Protein AF-A0ABD6PVD0-F1 (afdb_monomer_lite)

Radius of gyration: 14.37 Å; chains: 1; bounding box: 40×31×36 Å

Secondary structure (DSSP, 8-state):
---HHHHHHHHHHHHHHHHHHHTTGGGS-GGGS-HHHHHHHHHHHHHHHHHHHHHHHH-HHHHHHH-BTTB-HHHHHHHHHHHHHHHHHSGGG--HHHHHHIIIIIHHHHHHHHHHHHHHHT--

Sequence (124 aa):
MRAGVELCHDILFSVECIAQHLGTLVIRGFACLRQKEQDAACYRLLIIGEAAKRLISRHPEGIEHVSTGEYDLLANLTGAARMRDRMIHRFWDTDHDKVLVTIRDDLPKLKDFIRRLGATLARP

pLDDT: mean 87.04, std 9.99, range [58.12, 97.81]

Foldseek 3Di:
DDALLVLLVLLLVLLVQLCVLCPVVLVPAQVPHDPVSNVSNLVSLLSLLVSLVVCCVPPVVLQVVLCDDPDRLNVLSVVSVVLNVCCVVPVVPDDRRVSSCCSPPPSVVNNVSSVVSSVSSPDD

Structure (mmCIF, N/CA/C/O backbone):
data_AF-A0ABD6PVD0-F1
#
_entry.id   AF-A0ABD6PVD0-F1
#
loop_
_atom_site.group_PDB
_atom_site.id
_atom_site.type_symbol
_atom_site.label_atom_id
_atom_site.label_alt_id
_atom_site.label_comp_id
_atom_site.label_asym_id
_atom_site.label_entity_id
_atom_site.label_seq_id
_atom_site.pdbx_PDB_ins_code
_atom_site.Cartn_x
_atom_site.Cartn_y
_atom_site.Cartn_z
_atom_site.occupancy
_atom_site.B_iso_or_equiv
_atom_site.auth_seq_id
_atom_site.auth_comp_id
_atom_site.auth_asym_id
_atom_site.auth_atom_id
_atom_site.pdbx_PDB_model_num
ATOM 1 N N . MET A 1 1 ? -1.432 16.205 12.557 1.00 61.44 1 MET A N 1
ATOM 2 C CA . MET A 1 1 ? -1.152 14.749 12.583 1.00 61.44 1 MET A CA 1
ATOM 3 C C . MET A 1 1 ? -2.191 14.085 11.689 1.00 61.44 1 MET A C 1
ATOM 5 O O . MET A 1 1 ? -3.340 14.471 11.826 1.00 61.44 1 MET A O 1
ATOM 9 N N . ARG A 1 2 ? -1.820 13.194 10.751 1.00 74.31 2 ARG A N 1
ATOM 10 C CA . ARG A 1 2 ? -2.801 12.599 9.817 1.00 74.31 2 ARG A CA 1
ATOM 11 C C . ARG A 1 2 ? -3.732 11.595 10.501 1.00 74.31 2 ARG A C 1
ATOM 13 O O . ARG A 1 2 ? -3.238 10.787 11.294 1.00 74.31 2 ARG A O 1
ATOM 20 N N . ALA A 1 3 ? -5.018 11.646 10.165 1.00 88.81 3 ALA A N 1
ATOM 21 C CA . ALA A 1 3 ? -6.051 10.727 10.645 1.00 88.81 3 ALA A CA 1
ATOM 22 C C . ALA A 1 3 ? -6.004 9.373 9.908 1.00 88.81 3 ALA A C 1
ATOM 24 O O . ALA A 1 3 ? -5.485 9.279 8.796 1.00 88.81 3 ALA A O 1
ATOM 25 N N . GLY A 1 4 ? -6.574 8.318 10.498 1.00 91.31 4 GLY A N 1
ATOM 26 C CA . GLY A 1 4 ? -6.576 6.969 9.911 1.00 91.31 4 GLY A CA 1
ATOM 27 C C . GLY A 1 4 ? -7.228 6.890 8.526 1.00 91.31 4 GLY A C 1
ATOM 28 O O . GLY A 1 4 ? -6.713 6.213 7.636 1.00 91.31 4 GLY A O 1
ATOM 29 N N . VAL A 1 5 ? -8.303 7.652 8.303 1.00 94.31 5 VAL A N 1
ATOM 30 C CA . VAL A 1 5 ? -8.966 7.764 6.991 1.00 94.31 5 VAL A CA 1
ATOM 31 C C . VAL A 1 5 ? -8.038 8.390 5.944 1.00 94.31 5 VAL A C 1
ATOM 33 O O . VAL A 1 5 ? -7.965 7.902 4.818 1.00 94.31 5 VAL A O 1
ATOM 36 N N . GLU A 1 6 ? -7.268 9.418 6.313 1.00 96.06 6 GLU A N 1
ATOM 37 C CA . GLU A 1 6 ? -6.298 10.054 5.411 1.00 96.06 6 GLU A CA 1
ATOM 38 C C . GLU A 1 6 ? -5.168 9.087 5.036 1.00 96.06 6 GLU A C 1
ATOM 40 O O . GLU A 1 6 ? -4.773 9.026 3.876 1.00 96.06 6 GLU A O 1
ATOM 45 N N . LEU A 1 7 ? -4.697 8.274 5.988 1.00 96.69 7 LEU A N 1
ATOM 46 C CA . LEU A 1 7 ? -3.694 7.237 5.722 1.00 96.69 7 LEU A CA 1
ATOM 47 C C . LEU A 1 7 ? -4.231 6.150 4.778 1.00 96.69 7 LEU A C 1
ATOM 49 O O . LEU A 1 7 ? -3.509 5.691 3.893 1.00 96.69 7 LEU A O 1
ATOM 53 N N . CYS A 1 8 ? -5.500 5.757 4.924 1.00 96.75 8 CYS A N 1
ATOM 54 C CA . CYS A 1 8 ? -6.150 4.847 3.977 1.00 96.75 8 CYS A CA 1
ATOM 55 C C . CYS A 1 8 ? -6.224 5.472 2.577 1.00 96.75 8 CYS A C 1
ATOM 57 O O . CYS A 1 8 ? -5.912 4.810 1.588 1.00 96.75 8 CYS A O 1
ATOM 59 N N . HIS A 1 9 ? -6.579 6.756 2.489 1.00 97.31 9 HIS A N 1
ATOM 60 C CA . HIS A 1 9 ? -6.594 7.492 1.227 1.00 97.31 9 HIS A CA 1
ATOM 61 C C . HIS A 1 9 ? -5.201 7.558 0.580 1.00 97.31 9 HIS A C 1
ATOM 63 O O . HIS A 1 9 ? -5.083 7.316 -0.619 1.00 97.31 9 HIS A O 1
ATOM 69 N N . ASP A 1 10 ? -4.140 7.801 1.355 1.00 97.56 10 ASP A N 1
ATOM 70 C CA . ASP A 1 10 ? -2.760 7.820 0.852 1.00 97.56 10 ASP A CA 1
ATOM 71 C C . ASP A 1 10 ? -2.351 6.488 0.212 1.00 97.56 10 ASP A C 1
ATOM 73 O O . ASP A 1 10 ? -1.707 6.473 -0.844 1.00 97.56 10 ASP A O 1
ATOM 77 N N . ILE A 1 11 ? -2.735 5.368 0.837 1.00 97.25 11 ILE A N 1
ATOM 78 C CA . ILE A 1 11 ? -2.470 4.031 0.299 1.00 97.25 11 ILE A CA 1
ATOM 79 C C . ILE A 1 11 ? -3.247 3.832 -1.002 1.00 97.25 11 ILE A C 1
ATOM 81 O O . ILE A 1 11 ? -2.648 3.473 -2.014 1.00 97.25 11 ILE A O 1
ATOM 85 N N . LEU A 1 12 ? -4.556 4.101 -1.005 1.00 97.19 12 LEU A N 1
ATOM 86 C CA . LEU A 1 12 ? -5.401 3.917 -2.189 1.00 97.19 12 LEU A CA 1
ATOM 87 C C . LEU A 1 12 ? -4.927 4.769 -3.364 1.00 97.19 12 LEU A C 1
ATOM 89 O O . LEU A 1 12 ? -4.749 4.248 -4.462 1.00 97.19 12 LEU A O 1
ATOM 93 N N . PHE A 1 13 ? -4.659 6.051 -3.124 1.00 96.88 13 PHE A N 1
ATOM 94 C CA . PHE A 1 13 ? -4.137 6.960 -4.137 1.00 96.88 13 PHE A CA 1
ATOM 95 C C . PHE A 1 13 ? -2.806 6.459 -4.706 1.00 96.88 13 PHE A C 1
ATOM 97 O O . PHE A 1 13 ? -2.605 6.456 -5.919 1.00 96.88 13 PHE A O 1
ATOM 104 N N . SER A 1 14 ? -1.910 5.972 -3.846 1.00 97.06 14 SER A N 1
ATOM 105 C CA . SER A 1 14 ? -0.620 5.440 -4.282 1.00 97.06 14 SER A CA 1
ATOM 106 C C . SER A 1 14 ? -0.759 4.173 -5.127 1.00 97.06 14 SER A C 1
ATOM 108 O O . SER A 1 14 ? -0.054 4.050 -6.128 1.00 97.06 14 SER A O 1
ATOM 110 N N . VAL A 1 15 ? -1.688 3.273 -4.785 1.00 94.94 15 VAL A N 1
ATOM 111 C CA . VAL A 1 15 ? -1.990 2.087 -5.602 1.00 94.94 15 VAL A CA 1
ATOM 112 C C . VAL A 1 15 ? -2.507 2.491 -6.986 1.00 94.94 15 VAL A C 1
ATOM 114 O O . VAL A 1 15 ? -2.041 1.947 -7.986 1.00 94.94 15 VAL A O 1
ATOM 117 N N . GLU A 1 16 ? -3.415 3.469 -7.072 1.00 93.38 16 GLU A N 1
ATOM 118 C CA . GLU A 1 16 ? -3.923 3.946 -8.369 1.00 93.38 16 GLU A CA 1
ATOM 119 C C . GLU A 1 16 ? -2.824 4.611 -9.206 1.00 93.38 16 GLU A C 1
ATOM 121 O O . GLU A 1 16 ? -2.721 4.345 -10.402 1.00 93.38 16 GLU A O 1
ATOM 126 N N . CYS A 1 17 ? -1.953 5.424 -8.597 1.00 93.12 17 CYS A N 1
ATOM 127 C CA . CYS A 1 17 ? -0.814 6.005 -9.309 1.00 93.12 17 CYS A CA 1
ATOM 128 C C . CYS A 1 17 ? 0.119 4.924 -9.868 1.00 93.12 17 CYS A C 1
ATOM 130 O O . CYS A 1 17 ? 0.554 5.034 -11.011 1.00 93.12 17 CYS A O 1
ATOM 132 N N . ILE A 1 18 ? 0.419 3.874 -9.094 1.00 91.75 18 ILE A N 1
ATOM 133 C CA . ILE A 1 18 ? 1.231 2.746 -9.575 1.00 91.75 18 ILE A CA 1
ATOM 134 C C . ILE A 1 18 ? 0.551 2.088 -10.779 1.00 91.75 18 ILE A C 1
ATOM 136 O O . ILE A 1 18 ? 1.190 1.904 -11.812 1.00 91.75 18 ILE A O 1
ATOM 140 N N . ALA A 1 19 ? -0.748 1.792 -10.684 1.00 87.69 19 ALA A N 1
ATOM 141 C CA . ALA A 1 19 ? -1.499 1.188 -11.781 1.00 87.69 19 ALA A CA 1
ATOM 142 C C . ALA A 1 19 ? -1.490 2.066 -13.049 1.00 87.69 19 ALA A C 1
ATOM 144 O O . ALA A 1 19 ? -1.284 1.559 -14.150 1.00 87.69 19 ALA A O 1
ATOM 145 N N . GLN A 1 20 ? -1.637 3.386 -12.904 1.00 85.06 20 GLN A N 1
ATOM 146 C CA . GLN A 1 20 ? -1.577 4.338 -14.019 1.00 85.06 20 GLN A CA 1
ATOM 147 C C . GLN A 1 20 ? -0.183 4.431 -14.650 1.00 85.06 20 GLN A C 1
ATOM 149 O O . GLN A 1 20 ? -0.070 4.497 -15.873 1.00 85.06 20 GLN A O 1
ATOM 154 N N . HIS A 1 21 ? 0.878 4.436 -13.839 1.00 79.75 21 HIS A N 1
ATOM 155 C CA . HIS A 1 21 ? 2.255 4.516 -14.335 1.00 79.75 21 HIS A CA 1
ATOM 156 C C . HIS A 1 21 ? 2.705 3.234 -15.030 1.00 79.75 21 HIS A C 1
ATOM 158 O O . HIS A 1 21 ? 3.497 3.295 -15.969 1.00 79.75 21 HIS A O 1
AT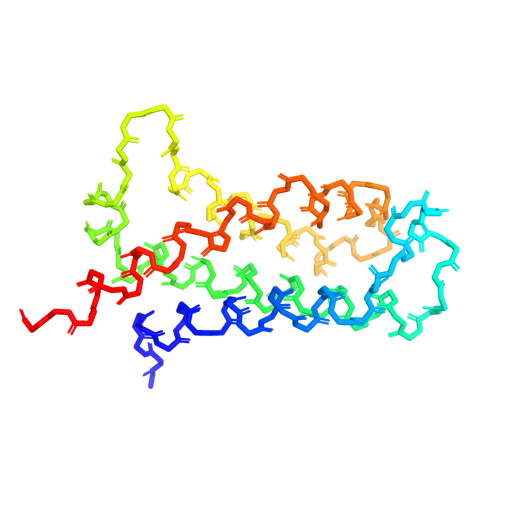OM 164 N N . LEU A 1 22 ? 2.200 2.087 -14.583 1.00 77.88 22 LEU A N 1
ATOM 165 C CA . LEU A 1 22 ? 2.571 0.795 -15.140 1.00 77.88 22 LEU A CA 1
ATOM 166 C C . LEU A 1 22 ? 1.663 0.360 -16.289 1.00 77.88 22 LEU A C 1
ATOM 168 O O . LEU A 1 22 ? 2.102 -0.437 -17.110 1.00 77.88 22 LEU A O 1
ATOM 172 N N . GLY A 1 23 ? 0.441 0.887 -16.412 1.00 69.25 23 GLY A N 1
ATOM 173 C CA . GLY A 1 23 ? -0.462 0.582 -17.526 1.00 69.25 23 GLY A CA 1
ATOM 174 C C . GLY A 1 23 ? -0.558 -0.926 -17.806 1.00 69.25 23 GLY A C 1
ATOM 175 O O . GLY A 1 23 ? -0.749 -1.730 -16.897 1.00 69.25 23 GLY A O 1
ATOM 176 N N . THR A 1 24 ? -0.364 -1.336 -19.064 1.00 60.47 24 THR A N 1
ATOM 177 C CA . THR A 1 24 ? -0.279 -2.754 -19.475 1.00 60.47 24 THR A CA 1
ATOM 178 C C . THR A 1 24 ? 1.137 -3.349 -19.371 1.00 60.47 24 THR A C 1
ATOM 180 O O . THR A 1 24 ? 1.355 -4.501 -19.748 1.00 60.47 24 THR A O 1
ATOM 183 N N . LEU A 1 25 ? 2.126 -2.585 -18.893 1.00 59.97 25 LEU A N 1
ATOM 184 C CA . LEU A 1 25 ? 3.549 -2.961 -18.875 1.00 59.97 25 LEU A CA 1
ATOM 185 C C . LEU A 1 25 ? 3.904 -3.969 -17.777 1.00 59.97 25 LEU A C 1
ATOM 187 O O . LEU A 1 25 ? 4.996 -4.532 -17.816 1.00 59.97 25 LEU A O 1
ATOM 191 N N . VAL A 1 26 ? 2.978 -4.276 -16.862 1.00 60.09 26 VAL A N 1
ATOM 192 C CA . VAL A 1 26 ? 3.150 -5.299 -15.809 1.00 60.09 26 VAL A CA 1
ATOM 193 C C . VAL A 1 26 ? 3.533 -6.674 -16.389 1.00 60.09 26 VAL A C 1
ATOM 195 O O . VAL A 1 26 ? 4.163 -7.481 -15.713 1.00 60.09 26 VAL A O 1
ATOM 198 N N . ILE A 1 27 ? 3.230 -6.923 -17.667 1.00 58.12 27 ILE A N 1
ATOM 199 C CA . ILE A 1 27 ? 3.517 -8.186 -18.359 1.00 58.12 27 ILE A CA 1
ATOM 200 C C . ILE A 1 27 ? 4.997 -8.310 -18.776 1.00 58.12 27 ILE A C 1
ATOM 202 O O . ILE A 1 27 ? 5.489 -9.422 -18.943 1.00 58.12 27 ILE A O 1
ATOM 206 N N . ARG A 1 28 ? 5.730 -7.199 -18.950 1.00 63.66 28 ARG A N 1
ATOM 207 C CA . ARG A 1 28 ? 7.081 -7.213 -19.552 1.00 63.66 28 ARG A CA 1
ATOM 208 C C . ARG A 1 28 ? 8.242 -7.272 -18.554 1.00 63.66 28 ARG A C 1
ATOM 210 O O . ARG A 1 28 ? 9.376 -7.408 -18.992 1.00 63.66 28 ARG A O 1
ATOM 217 N N . GLY A 1 29 ? 7.980 -7.215 -17.249 1.00 66.56 29 GLY A N 1
ATOM 218 C CA . GLY A 1 29 ? 9.033 -7.188 -16.226 1.00 66.56 29 GLY A CA 1
ATOM 219 C C . GLY A 1 29 ? 9.454 -5.766 -15.832 1.00 66.56 29 GLY A C 1
ATOM 220 O O . GLY A 1 29 ? 9.378 -4.835 -16.634 1.00 66.56 29 GLY A O 1
ATOM 221 N N . PHE A 1 30 ? 9.901 -5.585 -14.584 1.00 70.88 30 PHE A N 1
ATOM 222 C CA . PHE A 1 30 ? 10.178 -4.260 -14.005 1.00 70.88 30 PHE A CA 1
ATOM 223 C C . PHE A 1 30 ? 11.365 -3.579 -14.687 1.00 70.88 30 PHE A C 1
ATOM 225 O O . PHE A 1 30 ? 11.335 -2.380 -14.946 1.00 70.88 30 PHE A O 1
ATOM 232 N N . ALA A 1 31 ? 12.383 -4.365 -15.049 1.00 69.31 31 ALA A N 1
ATOM 233 C CA . ALA A 1 31 ? 13.583 -3.893 -15.736 1.00 69.31 31 ALA A CA 1
ATOM 234 C C . ALA A 1 31 ? 13.306 -3.331 -17.143 1.00 69.31 31 ALA A C 1
ATOM 236 O O . ALA A 1 31 ? 14.119 -2.582 -17.676 1.00 69.31 31 ALA A O 1
ATOM 237 N N . CYS A 1 32 ? 12.159 -3.662 -17.746 1.00 72.56 32 CYS A N 1
ATOM 238 C CA . CYS A 1 32 ? 11.752 -3.122 -19.043 1.00 72.56 32 CYS A CA 1
ATOM 239 C C . CYS A 1 32 ? 11.071 -1.748 -18.942 1.00 72.56 32 CYS A C 1
ATOM 241 O O . CYS A 1 32 ? 10.801 -1.128 -19.973 1.00 72.56 32 CYS A O 1
ATOM 243 N N . LEU A 1 33 ? 10.782 -1.274 -17.727 1.00 75.44 33 LEU A N 1
ATOM 244 C CA . LEU A 1 33 ? 10.257 0.065 -17.485 1.00 75.44 33 LEU A CA 1
ATOM 245 C C . LEU A 1 33 ? 11.372 1.103 -17.602 1.00 75.44 33 LEU A C 1
ATOM 247 O O . LEU A 1 33 ? 12.522 0.847 -17.241 1.00 75.44 33 LEU A O 1
ATOM 251 N N . ARG A 1 34 ? 11.026 2.314 -18.038 1.00 84.44 34 ARG A N 1
ATOM 252 C CA . ARG A 1 34 ? 11.947 3.456 -18.007 1.00 84.44 34 ARG A CA 1
ATOM 253 C C . ARG A 1 34 ? 12.275 3.789 -16.552 1.00 84.44 34 ARG A C 1
ATOM 255 O O . ARG A 1 34 ? 11.392 3.715 -15.703 1.00 84.44 34 ARG A O 1
ATOM 262 N N . GLN A 1 35 ? 13.493 4.263 -16.276 1.00 85.94 35 GLN A N 1
ATOM 263 C CA . GLN A 1 35 ? 13.932 4.611 -14.912 1.00 85.94 35 GLN A CA 1
ATOM 264 C C . GLN A 1 35 ? 12.901 5.465 -14.153 1.00 85.94 35 GLN A C 1
ATOM 266 O O . GLN A 1 35 ? 12.522 5.137 -13.038 1.00 85.94 35 GLN A O 1
ATOM 271 N N . LYS A 1 36 ? 12.339 6.491 -14.803 1.00 87.50 36 LYS A N 1
ATOM 272 C CA . LYS A 1 36 ? 11.310 7.357 -14.204 1.00 87.50 36 LYS A CA 1
ATOM 273 C C . LYS A 1 36 ? 10.038 6.622 -13.749 1.00 87.50 36 LYS A C 1
ATOM 275 O O . LYS A 1 36 ? 9.381 7.067 -12.817 1.00 87.50 36 LYS A O 1
ATOM 280 N N . GLU A 1 37 ? 9.654 5.542 -14.429 1.00 86.19 37 GLU A N 1
ATOM 281 C CA . GLU A 1 37 ? 8.480 4.729 -14.077 1.00 86.19 37 GLU A CA 1
ATOM 282 C C . GLU A 1 37 ? 8.800 3.832 -12.883 1.00 86.19 37 GLU A C 1
ATOM 284 O O . GLU A 1 37 ? 7.975 3.712 -11.978 1.00 86.19 37 GLU A O 1
ATOM 289 N N . GLN A 1 38 ? 10.015 3.275 -12.849 1.00 85.69 38 GLN A N 1
ATOM 290 C CA . GLN A 1 38 ? 10.524 2.527 -11.700 1.00 85.69 38 GLN A CA 1
ATOM 291 C C . GLN A 1 38 ? 10.584 3.426 -10.461 1.00 85.69 38 GLN A C 1
ATOM 293 O O . GLN A 1 38 ? 10.008 3.083 -9.433 1.00 85.69 38 GLN A O 1
ATOM 298 N N . ASP A 1 39 ? 11.180 4.614 -10.578 1.00 88.75 39 ASP A N 1
ATOM 299 C CA . ASP A 1 39 ? 11.294 5.581 -9.482 1.00 88.75 39 ASP A CA 1
ATOM 300 C C . ASP A 1 39 ? 9.917 6.018 -8.969 1.00 88.75 39 ASP A C 1
ATOM 302 O O . ASP A 1 39 ? 9.682 6.056 -7.759 1.00 88.75 39 ASP A O 1
ATOM 306 N N . ALA A 1 40 ? 8.977 6.299 -9.879 1.00 90.88 40 ALA A N 1
ATOM 307 C CA . ALA A 1 40 ? 7.611 6.659 -9.515 1.00 90.88 40 ALA A CA 1
ATOM 308 C C . ALA A 1 40 ? 6.906 5.517 -8.766 1.00 90.88 40 ALA A C 1
ATOM 310 O O . ALA A 1 40 ? 6.301 5.757 -7.719 1.00 90.88 40 ALA A O 1
ATOM 311 N N . ALA A 1 41 ? 7.004 4.278 -9.258 1.00 89.94 41 ALA A N 1
ATOM 312 C CA . ALA A 1 41 ? 6.414 3.116 -8.598 1.00 89.94 41 ALA A CA 1
ATOM 313 C C . ALA A 1 41 ? 7.045 2.865 -7.220 1.00 89.94 41 ALA A C 1
ATOM 315 O O . ALA A 1 41 ? 6.330 2.698 -6.230 1.00 89.94 41 ALA A O 1
ATOM 316 N N . CYS A 1 42 ? 8.375 2.926 -7.133 1.00 91.00 42 CYS A N 1
ATOM 317 C CA . CYS A 1 42 ? 9.115 2.771 -5.889 1.00 91.00 42 CYS A CA 1
ATOM 318 C C . CYS A 1 42 ? 8.718 3.837 -4.864 1.00 91.00 42 CYS A C 1
ATOM 320 O O . CYS A 1 42 ? 8.404 3.502 -3.725 1.00 91.00 42 CYS A O 1
ATOM 322 N N . TYR A 1 43 ? 8.640 5.107 -5.263 1.00 94.25 43 TYR A N 1
ATOM 323 C CA . TYR A 1 43 ? 8.205 6.185 -4.376 1.00 94.25 43 TYR A CA 1
ATOM 324 C C . TYR A 1 43 ? 6.787 5.957 -3.830 1.00 94.25 43 TYR A C 1
ATOM 326 O O . TYR A 1 43 ? 6.536 6.140 -2.637 1.00 94.25 43 TYR A O 1
ATOM 334 N N . ARG A 1 44 ? 5.854 5.498 -4.673 1.00 96.06 44 ARG A N 1
ATOM 335 C CA . ARG A 1 44 ? 4.493 5.162 -4.229 1.00 96.06 44 ARG A CA 1
ATOM 336 C C . ARG A 1 44 ? 4.469 3.983 -3.258 1.00 96.06 44 ARG A C 1
ATOM 338 O O . ARG A 1 44 ? 3.725 4.039 -2.283 1.00 96.06 44 ARG A O 1
ATOM 345 N N . LEU A 1 45 ? 5.315 2.972 -3.446 1.00 95.12 45 LEU A N 1
ATOM 346 C CA . LEU A 1 45 ? 5.472 1.880 -2.478 1.00 95.12 45 LEU A CA 1
ATOM 347 C C . LEU A 1 45 ? 6.017 2.366 -1.128 1.00 95.12 45 LEU A C 1
ATOM 349 O O . LEU A 1 45 ? 5.547 1.911 -0.084 1.00 95.12 45 LEU A O 1
ATOM 353 N N . LEU A 1 46 ? 6.940 3.335 -1.124 1.00 96.44 46 LEU A N 1
ATOM 354 C CA . LEU A 1 46 ? 7.420 3.953 0.117 1.00 96.44 46 LEU A CA 1
ATOM 355 C C . LEU A 1 46 ? 6.290 4.667 0.870 1.00 96.44 46 LEU A C 1
ATOM 357 O O . LEU A 1 46 ? 6.187 4.519 2.089 1.00 96.44 46 LEU A O 1
ATOM 361 N N . ILE A 1 47 ? 5.419 5.396 0.159 1.00 97.62 47 ILE A N 1
ATOM 362 C CA . ILE A 1 47 ? 4.231 6.027 0.759 1.00 97.62 47 ILE A CA 1
ATOM 363 C C . ILE A 1 47 ? 3.305 4.964 1.356 1.00 97.62 47 ILE A C 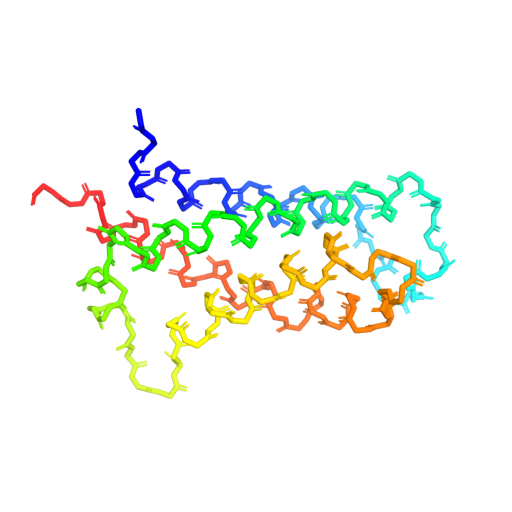1
ATOM 365 O O . ILE A 1 47 ? 2.883 5.109 2.503 1.00 97.62 47 ILE A O 1
ATOM 369 N N . ILE A 1 48 ? 3.020 3.891 0.610 1.00 97.75 48 ILE A N 1
ATOM 370 C CA . ILE A 1 48 ? 2.155 2.797 1.071 1.00 97.75 48 ILE A CA 1
ATOM 371 C C . ILE A 1 48 ? 2.703 2.191 2.365 1.00 97.75 48 ILE A C 1
ATOM 373 O O . ILE A 1 48 ? 1.966 2.070 3.342 1.00 97.75 48 ILE A O 1
ATOM 377 N N . GLY A 1 49 ? 3.994 1.854 2.410 1.00 97.25 49 GLY A N 1
ATOM 378 C CA . GLY A 1 49 ? 4.593 1.248 3.598 1.00 97.25 49 GLY A CA 1
ATOM 379 C C . GLY A 1 49 ? 4.678 2.197 4.798 1.00 97.25 49 GLY A C 1
ATOM 380 O O . GLY A 1 49 ? 4.451 1.772 5.931 1.00 97.25 49 GLY A O 1
ATOM 381 N N . GLU A 1 50 ? 4.935 3.489 4.580 1.00 97.81 50 GLU A N 1
ATOM 382 C CA . GLU A 1 50 ? 4.910 4.496 5.650 1.00 97.81 50 GLU A CA 1
ATOM 383 C C . GLU A 1 50 ? 3.495 4.675 6.223 1.00 97.81 50 GLU A C 1
ATOM 385 O O . GLU A 1 50 ? 3.312 4.693 7.443 1.00 97.81 50 GLU A O 1
ATOM 390 N N . ALA A 1 51 ? 2.481 4.767 5.360 1.00 97.69 51 ALA A N 1
ATOM 391 C CA . ALA A 1 51 ? 1.089 4.860 5.781 1.00 97.69 51 ALA A CA 1
ATOM 392 C C . ALA A 1 51 ? 0.636 3.588 6.514 1.00 97.69 51 ALA A C 1
ATOM 394 O O . ALA A 1 51 ? 0.002 3.688 7.565 1.00 97.69 51 ALA A O 1
ATOM 395 N N . ALA A 1 52 ? 1.037 2.407 6.035 1.00 96.81 52 ALA A N 1
ATOM 396 C CA . ALA A 1 52 ? 0.753 1.131 6.686 1.00 96.81 52 ALA A CA 1
ATOM 397 C C . ALA A 1 52 ? 1.344 1.060 8.104 1.00 96.81 52 ALA A C 1
ATOM 399 O O . ALA A 1 52 ? 0.636 0.739 9.059 1.00 96.81 52 ALA A O 1
ATOM 400 N N . LYS A 1 53 ? 2.612 1.452 8.274 1.00 96.38 53 LYS A N 1
ATOM 401 C CA . LYS A 1 53 ? 3.286 1.517 9.584 1.00 96.38 53 LYS A CA 1
ATOM 402 C C . LYS A 1 53 ? 2.561 2.451 10.562 1.00 96.38 53 LYS A C 1
ATOM 404 O O . LYS A 1 53 ? 2.423 2.149 11.751 1.00 96.38 53 LYS A O 1
ATOM 409 N N . ARG A 1 54 ? 2.056 3.583 10.064 1.00 96.56 54 ARG A N 1
ATOM 410 C CA . ARG A 1 54 ? 1.253 4.529 10.855 1.00 96.56 54 ARG A CA 1
ATOM 411 C C . ARG A 1 54 ? -0.141 3.999 11.187 1.00 96.56 54 ARG A C 1
ATOM 413 O O . ARG A 1 54 ? -0.605 4.254 12.290 1.00 96.56 54 ARG A O 1
ATOM 420 N N . LEU A 1 55 ? -0.790 3.262 10.284 1.00 95.50 55 LEU A N 1
ATOM 421 C CA . LEU A 1 55 ? -2.081 2.621 10.560 1.00 95.50 55 LEU A CA 1
ATOM 422 C C . LEU A 1 55 ? -1.949 1.578 11.669 1.00 95.50 55 LEU A C 1
ATOM 424 O O . LEU A 1 55 ? -2.692 1.652 12.640 1.00 95.50 55 LEU A O 1
ATOM 428 N N . ILE A 1 56 ? -0.960 0.683 11.572 1.00 94.81 56 ILE A N 1
ATOM 429 C CA . ILE A 1 56 ? -0.697 -0.344 12.594 1.00 94.81 56 ILE A CA 1
ATOM 430 C C . ILE A 1 56 ? -0.487 0.297 13.967 1.00 94.81 56 ILE A C 1
ATOM 432 O O . ILE A 1 56 ? -1.088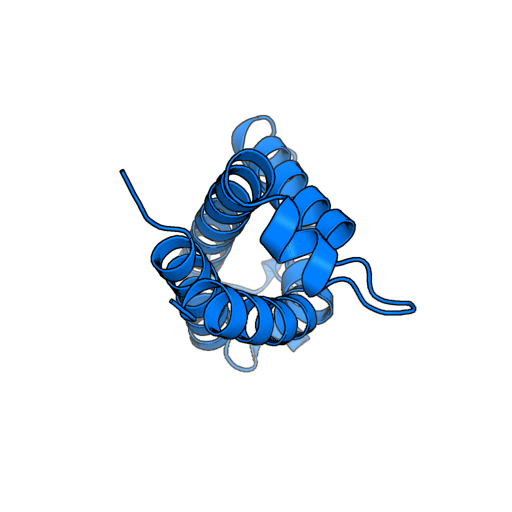 -0.122 14.948 1.00 94.81 56 ILE A O 1
ATOM 436 N N . SER A 1 57 ? 0.352 1.332 14.040 1.00 94.88 57 SER A N 1
ATOM 437 C CA . SER A 1 57 ? 0.695 1.955 15.325 1.00 94.88 57 SER A CA 1
ATOM 438 C C . SER A 1 57 ? -0.433 2.775 15.955 1.00 94.88 57 SER A C 1
ATOM 440 O O . SER A 1 57 ? -0.397 3.000 17.160 1.00 94.88 57 SER A O 1
ATOM 442 N N . ARG A 1 58 ? -1.403 3.261 15.171 1.00 93.56 58 ARG A N 1
ATOM 443 C CA . ARG A 1 58 ? -2.405 4.237 15.645 1.00 93.56 58 ARG A CA 1
ATOM 444 C C . ARG A 1 58 ? -3.834 3.722 15.653 1.00 93.56 58 ARG A C 1
ATOM 446 O O . ARG A 1 58 ? -4.660 4.274 16.367 1.00 93.56 58 ARG A O 1
ATOM 453 N N . HIS A 1 59 ? -4.129 2.714 14.842 1.00 91.94 59 HIS A N 1
ATOM 454 C CA . HIS A 1 59 ? -5.476 2.188 14.650 1.00 91.94 59 HIS A CA 1
ATOM 455 C C . HIS A 1 59 ? -5.513 0.648 14.713 1.00 91.94 59 HIS A C 1
ATOM 457 O O . HIS A 1 59 ? -6.119 0.035 13.830 1.00 91.94 59 HIS A O 1
ATOM 463 N N . PRO A 1 60 ? -4.882 0.002 15.718 1.00 90.50 60 PRO A N 1
ATOM 464 C CA . PRO A 1 60 ? -4.854 -1.459 15.813 1.00 90.50 60 PRO A CA 1
ATOM 465 C C . PRO A 1 60 ? -6.264 -2.058 15.911 1.00 90.50 60 PRO A C 1
ATOM 467 O O . PRO A 1 60 ? -6.571 -2.996 15.185 1.00 90.50 60 PRO A O 1
ATOM 470 N N . GLU A 1 61 ? -7.161 -1.447 16.691 1.00 87.25 61 GLU A N 1
ATOM 471 C CA . GLU A 1 61 ? -8.543 -1.924 16.871 1.00 87.25 61 GLU A CA 1
ATOM 472 C C . GLU A 1 61 ? -9.342 -1.939 15.556 1.00 87.25 61 GLU A C 1
ATOM 474 O O . GLU A 1 61 ? -10.060 -2.890 15.252 1.00 87.25 61 GLU A O 1
ATOM 479 N N . GLY A 1 62 ? -9.179 -0.903 14.724 1.00 85.56 62 GLY A N 1
ATOM 480 C CA . GLY A 1 62 ? -9.829 -0.842 13.413 1.00 85.56 62 GLY A CA 1
ATOM 481 C C . GLY A 1 62 ? -9.303 -1.907 12.447 1.00 85.56 62 GLY A C 1
ATOM 482 O O . GLY A 1 62 ? -10.058 -2.424 11.626 1.00 85.56 62 GLY A O 1
ATOM 483 N N . ILE A 1 63 ? -8.018 -2.258 12.556 1.00 88.25 63 ILE A N 1
ATOM 484 C CA . ILE A 1 63 ? -7.400 -3.323 11.758 1.00 88.25 63 ILE A CA 1
ATOM 485 C C . ILE A 1 63 ? -7.915 -4.690 12.212 1.00 88.25 63 ILE A C 1
ATOM 487 O O . ILE A 1 63 ? -8.278 -5.503 11.361 1.00 88.25 63 ILE A O 1
ATOM 491 N N . GLU A 1 64 ? -7.983 -4.938 13.520 1.00 86.25 64 GLU A N 1
ATOM 492 C CA . GLU A 1 64 ? -8.523 -6.181 14.084 1.00 86.25 64 GLU A CA 1
ATOM 493 C C . GLU A 1 64 ? -9.974 -6.406 13.660 1.00 86.25 64 GLU A C 1
ATOM 495 O O . GLU A 1 64 ? -10.315 -7.491 13.201 1.00 86.25 64 GLU A O 1
ATOM 500 N N . HIS A 1 65 ? -10.808 -5.363 13.698 1.00 83.12 65 HIS A N 1
ATOM 501 C CA . HIS A 1 65 ? -12.212 -5.463 13.297 1.00 83.12 65 HIS A CA 1
ATOM 502 C C . HIS A 1 65 ? -12.403 -5.864 11.822 1.00 83.12 65 HIS A C 1
ATOM 504 O O . HIS A 1 65 ? -13.366 -6.543 11.471 1.00 83.12 65 HIS A O 1
ATOM 510 N N . VAL A 1 66 ? -11.496 -5.432 10.941 1.00 82.69 66 VAL A N 1
ATOM 511 C CA . VAL A 1 66 ? -11.566 -5.710 9.495 1.00 82.69 66 VAL A CA 1
ATOM 512 C C . VAL A 1 66 ? -10.872 -7.025 9.127 1.00 82.69 66 VAL A C 1
ATOM 514 O O . VAL A 1 66 ? -11.190 -7.622 8.092 1.00 82.69 66 VAL A O 1
ATOM 517 N N . SER A 1 67 ? -9.948 -7.494 9.964 1.00 79.88 67 SER A N 1
ATOM 518 C CA . SER A 1 67 ? -9.248 -8.767 9.788 1.00 79.88 67 SER A CA 1
ATOM 519 C C . SER A 1 67 ? -10.226 -9.914 10.049 1.00 79.88 67 SER A C 1
ATOM 521 O O . SER A 1 67 ? -10.532 -10.250 11.187 1.00 79.88 67 SER A O 1
ATOM 523 N N . THR A 1 68 ? -10.771 -10.494 8.979 1.00 69.25 68 THR A N 1
ATOM 524 C CA . THR A 1 68 ? -11.803 -11.539 9.046 1.00 69.25 68 THR A CA 1
ATOM 525 C C . THR A 1 68 ? -11.372 -12.770 8.252 1.00 69.25 68 THR A C 1
ATOM 527 O O . THR A 1 68 ? -10.965 -12.667 7.093 1.00 69.25 68 THR A O 1
ATOM 530 N N . GLY A 1 69 ? -11.487 -13.952 8.865 1.00 67.44 69 GLY A N 1
ATOM 531 C CA . GLY A 1 69 ? -11.230 -15.238 8.207 1.00 67.44 69 GLY A CA 1
ATOM 532 C C . GLY A 1 69 ? -9.766 -15.452 7.801 1.00 67.44 69 GLY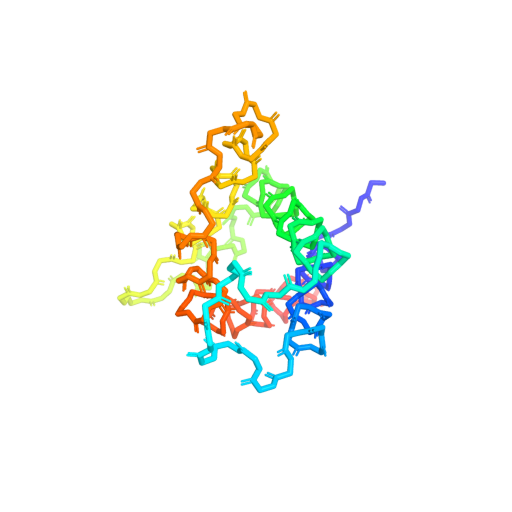 A C 1
ATOM 533 O O . GLY A 1 69 ? -8.857 -15.217 8.589 1.00 67.44 69 GLY A O 1
ATOM 534 N N . GLU A 1 70 ? -9.542 -15.928 6.572 1.00 58.66 70 GLU A N 1
ATOM 535 C CA . GLU A 1 70 ? -8.220 -16.324 6.051 1.00 58.66 70 GLU A CA 1
ATOM 536 C C . GLU A 1 70 ? -7.313 -15.149 5.651 1.00 58.66 70 GLU A C 1
ATOM 538 O O . GLU A 1 70 ? -6.141 -15.357 5.333 1.00 58.66 70 GLU A O 1
ATOM 543 N N . TYR A 1 71 ? -7.832 -13.917 5.631 1.00 67.50 71 TYR A N 1
ATOM 544 C CA . TYR A 1 71 ? -7.072 -12.767 5.158 1.00 67.50 71 TYR A CA 1
ATOM 545 C C . TYR A 1 71 ? -6.673 -11.833 6.298 1.00 67.50 71 TYR A C 1
ATOM 547 O O . TYR A 1 71 ? -7.470 -11.049 6.815 1.00 67.50 71 TYR A O 1
ATOM 555 N N . ASP A 1 72 ? -5.393 -11.898 6.647 1.00 84.06 72 ASP A N 1
ATOM 556 C CA . ASP A 1 72 ? -4.796 -11.124 7.726 1.00 84.06 72 ASP A CA 1
ATOM 557 C C . ASP A 1 72 ? -4.357 -9.734 7.221 1.00 84.06 72 ASP A C 1
ATOM 559 O O . ASP A 1 72 ? -3.293 -9.559 6.614 1.00 84.06 72 ASP A O 1
ATOM 563 N N . LEU A 1 73 ? -5.199 -8.716 7.436 1.00 86.44 73 LEU A N 1
ATOM 564 C CA . LEU A 1 73 ? -4.878 -7.333 7.066 1.00 86.44 73 LEU A CA 1
ATOM 565 C C . LEU A 1 73 ? -3.650 -6.820 7.827 1.00 86.44 73 LEU A C 1
ATOM 567 O O . LEU A 1 73 ? -2.832 -6.099 7.248 1.00 86.44 73 LEU A O 1
ATOM 571 N N . LEU A 1 74 ? -3.485 -7.210 9.092 1.00 89.69 74 LEU A N 1
ATOM 572 C CA . LEU A 1 74 ? -2.319 -6.839 9.885 1.00 89.69 74 LEU A CA 1
ATOM 573 C C . LEU A 1 74 ? -1.034 -7.401 9.263 1.00 89.69 74 LEU A C 1
ATOM 575 O O . LEU A 1 74 ? -0.054 -6.662 9.128 1.00 89.69 74 LEU A O 1
ATOM 579 N N . ALA A 1 75 ? -1.037 -8.657 8.812 1.00 89.31 75 ALA A N 1
ATOM 580 C CA . ALA A 1 75 ? 0.098 -9.250 8.107 1.00 89.31 75 ALA A CA 1
ATOM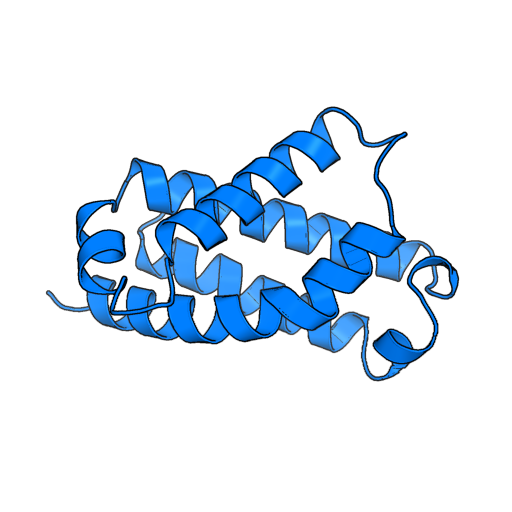 581 C C . ALA A 1 75 ? 0.420 -8.505 6.805 1.00 89.31 75 ALA A C 1
ATOM 583 O O . ALA A 1 75 ? 1.588 -8.210 6.545 1.00 89.31 75 ALA A O 1
ATOM 584 N N . ASN A 1 76 ? -0.591 -8.129 6.017 1.00 89.69 76 ASN A N 1
ATOM 585 C CA . ASN A 1 76 ? -0.385 -7.389 4.766 1.00 89.69 76 ASN A CA 1
ATOM 586 C C . ASN A 1 76 ? 0.180 -5.980 5.003 1.00 89.69 76 ASN A C 1
ATOM 588 O O . ASN A 1 76 ? 1.152 -5.581 4.357 1.00 89.69 76 ASN A O 1
ATOM 592 N N . LEU A 1 77 ? -0.364 -5.241 5.975 1.00 93.12 77 LEU A N 1
ATOM 593 C CA . LEU A 1 77 ? 0.170 -3.936 6.378 1.00 93.12 77 LEU A CA 1
ATOM 594 C C . LEU A 1 77 ? 1.603 -4.062 6.915 1.00 93.12 77 LEU A C 1
ATOM 596 O O . LEU A 1 77 ? 2.463 -3.233 6.609 1.00 93.12 77 LEU A O 1
ATOM 600 N N . THR A 1 78 ? 1.881 -5.121 7.678 1.00 93.69 78 THR A N 1
ATOM 601 C CA . THR A 1 78 ? 3.221 -5.411 8.201 1.00 93.69 78 THR A CA 1
ATOM 602 C C . THR A 1 78 ? 4.196 -5.717 7.067 1.00 93.69 78 THR A C 1
ATOM 604 O O . THR A 1 78 ? 5.330 -5.234 7.082 1.00 93.69 78 THR A O 1
ATOM 607 N N . GLY A 1 79 ? 3.759 -6.471 6.057 1.00 92.12 79 GLY A N 1
ATOM 608 C CA . GLY A 1 79 ? 4.516 -6.729 4.834 1.00 92.12 79 GLY A CA 1
ATOM 609 C C . GLY A 1 79 ? 4.889 -5.436 4.111 1.00 92.12 79 GLY A C 1
ATOM 610 O O . GLY A 1 79 ? 6.069 -5.205 3.842 1.00 92.12 79 GLY A O 1
ATOM 611 N N . ALA A 1 80 ? 3.919 -4.545 3.892 1.00 93.94 80 ALA A N 1
ATOM 612 C CA . ALA A 1 80 ? 4.152 -3.243 3.266 1.00 93.94 80 ALA A CA 1
ATOM 613 C C . ALA A 1 80 ? 5.126 -2.362 4.073 1.00 93.94 80 ALA A C 1
ATOM 615 O O . ALA A 1 80 ? 6.055 -1.778 3.509 1.00 93.94 80 ALA A O 1
ATOM 616 N N . ALA A 1 81 ? 4.970 -2.301 5.401 1.00 95.81 81 ALA A N 1
ATOM 617 C CA . ALA A 1 81 ? 5.871 -1.551 6.278 1.00 95.81 81 ALA A CA 1
ATOM 618 C C . ALA A 1 81 ? 7.316 -2.081 6.209 1.00 95.81 81 ALA A C 1
ATOM 620 O O . ALA A 1 81 ? 8.265 -1.304 6.077 1.00 95.81 81 ALA A O 1
ATOM 621 N N . ARG A 1 82 ? 7.487 -3.410 6.225 1.00 93.69 82 ARG A N 1
ATOM 622 C CA . ARG A 1 82 ? 8.796 -4.069 6.083 1.00 93.69 82 ARG A CA 1
ATOM 623 C C . ARG A 1 82 ? 9.413 -3.844 4.707 1.00 93.69 82 ARG A C 1
ATOM 625 O O . ARG A 1 82 ? 10.623 -3.649 4.619 1.00 93.69 82 ARG A O 1
ATOM 632 N N . MET A 1 83 ? 8.608 -3.858 3.644 1.00 91.62 83 MET A N 1
ATOM 633 C CA . MET A 1 83 ? 9.078 -3.567 2.289 1.00 91.62 83 MET A CA 1
ATOM 634 C C . MET A 1 83 ? 9.642 -2.148 2.204 1.00 91.62 83 MET A C 1
ATOM 636 O O . MET A 1 83 ? 10.768 -1.978 1.745 1.00 91.62 83 MET A O 1
ATOM 640 N N . ARG A 1 84 ? 8.922 -1.148 2.731 1.00 95.12 84 ARG A N 1
ATOM 641 C CA . ARG A 1 84 ? 9.411 0.239 2.817 1.00 95.12 84 ARG A CA 1
ATOM 642 C C . ARG A 1 84 ? 10.728 0.329 3.577 1.00 95.12 84 ARG A C 1
ATOM 644 O O . ARG A 1 84 ? 11.660 0.970 3.096 1.00 95.12 84 ARG A O 1
ATOM 651 N N . ASP A 1 85 ? 10.824 -0.315 4.740 1.00 94.25 85 ASP A N 1
ATOM 652 C CA . ASP A 1 85 ? 12.053 -0.289 5.539 1.00 94.25 85 ASP A CA 1
ATOM 653 C C . ASP A 1 85 ? 13.218 -0.931 4.764 1.00 94.25 85 ASP A C 1
ATOM 655 O O . ASP A 1 85 ? 14.320 -0.384 4.734 1.00 94.25 85 ASP A O 1
ATOM 659 N N . ARG A 1 86 ? 12.974 -2.026 4.035 1.00 92.19 86 ARG A N 1
ATOM 660 C CA . ARG A 1 86 ? 13.986 -2.648 3.173 1.00 92.19 86 ARG A CA 1
ATOM 661 C C . ARG A 1 86 ? 14.415 -1.739 2.023 1.00 92.19 86 ARG A C 1
ATOM 663 O O . ARG A 1 86 ? 15.612 -1.593 1.815 1.00 92.19 86 ARG A O 1
ATOM 670 N N . MET A 1 87 ? 13.474 -1.126 1.309 1.00 91.56 87 MET A N 1
ATOM 671 C CA . MET A 1 87 ? 13.771 -0.261 0.161 1.00 91.56 87 MET A CA 1
ATOM 672 C C . MET A 1 87 ? 14.586 0.972 0.561 1.00 91.56 87 MET A C 1
ATOM 674 O O . MET A 1 87 ? 15.476 1.377 -0.174 1.00 91.56 87 MET A O 1
ATOM 678 N N . ILE A 1 88 ? 14.330 1.553 1.737 1.00 92.75 88 ILE A N 1
ATOM 679 C CA . ILE A 1 88 ? 15.072 2.732 2.212 1.00 92.75 88 ILE A CA 1
ATOM 680 C C . ILE A 1 88 ? 16.450 2.347 2.758 1.00 92.75 88 ILE A C 1
ATOM 682 O O . ILE A 1 88 ? 17.429 3.044 2.503 1.00 92.75 88 ILE A O 1
ATOM 686 N N . HIS A 1 89 ? 16.552 1.244 3.504 1.00 91.69 89 HIS A N 1
ATOM 687 C CA . HIS A 1 89 ? 17.815 0.849 4.136 1.00 91.69 89 HIS A CA 1
ATOM 688 C C . HIS A 1 89 ? 18.729 0.017 3.229 1.00 91.69 89 HIS A C 1
ATOM 690 O O . HIS A 1 89 ? 19.921 -0.085 3.506 1.00 91.69 89 HIS A O 1
ATOM 696 N N . ARG A 1 90 ? 18.190 -0.585 2.165 1.00 89.25 90 ARG A N 1
ATOM 697 C CA . ARG A 1 90 ? 18.910 -1.448 1.215 1.00 89.25 90 ARG A CA 1
ATOM 698 C C . ARG A 1 90 ? 18.561 -1.099 -0.229 1.00 89.25 90 ARG A C 1
ATOM 700 O O . ARG A 1 90 ? 18.276 -1.973 -1.042 1.00 89.25 90 ARG A O 1
ATOM 707 N N . PHE A 1 91 ? 18.550 0.192 -0.535 1.00 79.38 91 PHE A N 1
ATOM 708 C CA . PHE A 1 91 ? 18.154 0.703 -1.847 1.00 79.38 91 PHE A CA 1
ATOM 709 C C . PHE A 1 91 ? 18.971 0.091 -2.997 1.00 79.38 91 PHE A C 1
ATOM 711 O O . PHE A 1 91 ? 18.384 -0.292 -4.002 1.00 79.38 91 PHE A O 1
ATOM 718 N N . TRP A 1 92 ? 20.283 -0.110 -2.819 1.00 82.69 92 TRP A N 1
ATOM 719 C CA . TRP A 1 92 ? 21.135 -0.787 -3.809 1.00 82.69 92 TRP A CA 1
ATOM 720 C C . TRP A 1 92 ? 20.829 -2.282 -3.992 1.00 82.69 92 TRP A C 1
ATOM 722 O O . TRP A 1 92 ? 21.079 -2.820 -5.065 1.00 82.69 92 TRP A O 1
ATOM 732 N N . ASP A 1 93 ? 20.257 -2.939 -2.979 1.00 85.31 93 ASP A N 1
ATOM 733 C CA . ASP A 1 93 ? 19.967 -4.381 -2.985 1.00 85.31 93 ASP A CA 1
ATOM 734 C C . ASP A 1 93 ? 18.472 -4.673 -3.199 1.00 85.31 93 ASP A C 1
ATOM 736 O O . ASP A 1 93 ? 17.983 -5.765 -2.884 1.00 85.31 93 ASP A O 1
ATOM 740 N N . THR A 1 94 ? 17.699 -3.680 -3.644 1.00 82.06 94 THR A N 1
ATOM 741 C CA . THR A 1 94 ? 16.261 -3.856 -3.841 1.00 82.06 94 THR A CA 1
ATOM 742 C C . THR A 1 94 ? 16.013 -4.741 -5.058 1.00 82.06 94 THR A C 1
ATOM 744 O O . THR A 1 94 ? 16.334 -4.398 -6.189 1.00 82.06 94 THR A O 1
ATOM 747 N N . ASP A 1 95 ? 15.409 -5.898 -4.807 1.00 85.56 95 ASP A N 1
ATOM 748 C CA . ASP A 1 95 ? 15.046 -6.873 -5.830 1.00 85.56 95 ASP A CA 1
ATOM 749 C C . ASP A 1 95 ? 13.809 -6.389 -6.606 1.00 85.56 95 ASP A C 1
ATOM 751 O O . ASP A 1 95 ? 12.676 -6.450 -6.119 1.00 85.56 95 ASP A O 1
ATOM 755 N N . HIS A 1 96 ? 14.045 -5.868 -7.808 1.00 83.12 96 HIS A N 1
ATOM 756 C CA . HIS A 1 96 ? 13.017 -5.305 -8.681 1.00 83.12 96 HIS A CA 1
ATOM 757 C C . HIS A 1 96 ? 11.983 -6.331 -9.170 1.00 83.12 96 HIS A C 1
ATOM 759 O O . HIS A 1 96 ? 10.834 -5.959 -9.423 1.00 83.12 96 HIS A O 1
ATOM 765 N N . ASP A 1 97 ? 12.334 -7.616 -9.241 1.00 83.06 97 ASP A N 1
ATOM 766 C CA . ASP A 1 97 ? 11.374 -8.662 -9.595 1.00 83.06 97 ASP A CA 1
ATOM 767 C C . ASP A 1 97 ? 10.403 -8.901 -8.441 1.00 83.06 97 ASP A C 1
ATOM 769 O O . ASP A 1 97 ? 9.190 -8.972 -8.650 1.00 83.06 97 ASP A O 1
ATOM 773 N N . LYS A 1 98 ? 10.905 -8.913 -7.199 1.00 85.81 98 LYS A N 1
ATOM 774 C CA . LYS A 1 98 ? 10.034 -8.939 -6.013 1.00 85.81 98 LYS A CA 1
ATOM 775 C C . LYS A 1 98 ? 9.140 -7.707 -5.932 1.00 85.81 98 LYS A C 1
ATOM 777 O O . LYS A 1 98 ? 7.967 -7.842 -5.600 1.00 85.81 98 LYS A O 1
ATOM 782 N N . VAL A 1 99 ? 9.663 -6.524 -6.264 1.00 86.81 99 VAL A N 1
ATOM 783 C CA . VAL A 1 99 ? 8.861 -5.291 -6.327 1.00 86.81 99 VAL A CA 1
ATOM 784 C C . VAL A 1 99 ? 7.702 -5.447 -7.314 1.00 86.81 99 VAL A C 1
ATOM 786 O O . VAL A 1 99 ? 6.561 -5.139 -6.967 1.00 86.81 99 VAL A O 1
ATOM 789 N N . LEU A 1 100 ? 7.959 -5.972 -8.514 1.00 86.12 100 LEU A N 1
ATOM 790 C CA . LEU A 1 100 ? 6.909 -6.192 -9.507 1.00 86.12 100 LEU A CA 1
ATOM 791 C C . LEU A 1 100 ? 5.886 -7.238 -9.064 1.00 86.12 100 LEU A C 1
ATOM 793 O O . LEU A 1 100 ? 4.692 -7.020 -9.259 1.00 86.12 100 LEU A O 1
ATOM 797 N N . VAL A 1 101 ? 6.333 -8.345 -8.465 1.00 87.56 101 VAL A N 1
ATOM 798 C CA . VAL A 1 101 ? 5.435 -9.365 -7.903 1.00 87.56 101 VAL A CA 1
ATOM 799 C C . VAL A 1 101 ? 4.509 -8.735 -6.868 1.00 87.56 101 VAL A C 1
ATOM 801 O O . VAL A 1 101 ? 3.298 -8.894 -6.977 1.00 87.56 101 VAL A O 1
ATOM 804 N N . THR A 1 102 ? 5.035 -7.934 -5.939 1.00 89.56 102 THR A N 1
ATOM 805 C CA . THR A 1 102 ? 4.204 -7.227 -4.955 1.00 89.56 102 THR A CA 1
ATOM 806 C C . THR A 1 102 ? 3.204 -6.283 -5.616 1.00 89.56 102 THR A C 1
ATOM 808 O O . THR A 1 102 ? 2.031 -6.247 -5.241 1.00 89.56 102 THR A O 1
ATOM 811 N N . ILE A 1 103 ? 3.629 -5.536 -6.634 1.00 89.12 103 ILE A N 1
ATOM 812 C CA . ILE A 1 103 ? 2.731 -4.639 -7.363 1.00 89.12 103 ILE A CA 1
ATOM 813 C C . ILE A 1 103 ? 1.603 -5.407 -8.063 1.00 89.12 103 ILE A C 1
ATOM 815 O O . ILE A 1 103 ? 0.456 -4.962 -8.038 1.00 89.12 103 ILE A O 1
ATOM 819 N N . ARG A 1 104 ? 1.917 -6.543 -8.688 1.00 87.69 104 ARG A N 1
ATOM 820 C CA . ARG A 1 104 ? 0.960 -7.339 -9.462 1.00 87.69 104 ARG A CA 1
ATOM 821 C C . ARG A 1 104 ? 0.015 -8.141 -8.568 1.00 87.69 104 ARG A C 1
ATOM 823 O O . ARG A 1 104 ? -1.186 -8.156 -8.824 1.00 87.69 104 ARG A O 1
ATOM 830 N N . ASP A 1 105 ? 0.549 -8.792 -7.540 1.00 87.62 105 ASP A N 1
ATOM 831 C CA . ASP A 1 105 ? -0.144 -9.865 -6.823 1.00 87.62 105 ASP A CA 1
ATOM 832 C C . ASP A 1 105 ? -0.666 -9.431 -5.446 1.00 87.62 105 ASP A C 1
ATOM 834 O O . ASP A 1 105 ? -1.671 -9.980 -4.976 1.00 87.62 105 ASP A O 1
ATOM 838 N N . ASP A 1 106 ? -0.024 -8.446 -4.807 1.00 89.38 106 ASP A N 1
ATOM 839 C CA . ASP A 1 106 ? -0.329 -8.045 -3.427 1.00 89.38 106 ASP A CA 1
ATOM 840 C C . ASP A 1 106 ? -1.096 -6.719 -3.359 1.00 89.38 106 ASP A C 1
ATOM 842 O O . ASP A 1 106 ? -2.090 -6.616 -2.634 1.00 89.38 106 ASP A O 1
ATOM 846 N N . LEU A 1 107 ? -0.693 -5.703 -4.137 1.00 90.81 107 LEU A N 1
ATOM 847 C CA . LEU A 1 107 ? -1.341 -4.384 -4.100 1.00 90.81 107 LEU A CA 1
ATOM 848 C C . LEU A 1 107 ? -2.842 -4.407 -4.432 1.00 90.81 107 LEU A C 1
ATOM 850 O O . LEU A 1 107 ? -3.588 -3.713 -3.732 1.00 90.81 107 LEU A O 1
ATOM 854 N N . PRO A 1 108 ? -3.333 -5.171 -5.433 1.00 88.94 108 PRO A N 1
ATOM 855 C CA . PRO A 1 108 ? -4.767 -5.230 -5.710 1.00 88.94 108 PRO A CA 1
ATOM 856 C C . PRO A 1 108 ? -5.564 -5.753 -4.517 1.00 88.94 108 PRO A C 1
ATOM 858 O O . PRO A 1 108 ? -6.612 -5.203 -4.188 1.00 88.94 108 PRO A O 1
ATOM 861 N N . LYS A 1 109 ? -5.033 -6.761 -3.816 1.00 87.56 109 LYS A N 1
ATOM 862 C CA . LYS A 1 109 ? -5.679 -7.309 -2.623 1.00 87.56 109 LYS A CA 1
ATOM 863 C C . LYS A 1 109 ? -5.674 -6.270 -1.508 1.00 87.56 109 LYS A C 1
ATOM 865 O O . LYS A 1 109 ? -6.736 -5.946 -0.983 1.00 87.56 109 LYS A O 1
ATOM 870 N N . LEU A 1 110 ? -4.513 -5.674 -1.212 1.00 90.88 110 LEU A N 1
ATOM 871 C CA . LEU A 1 110 ? -4.374 -4.626 -0.196 1.00 90.88 110 LEU A CA 1
ATOM 872 C C . LEU A 1 110 ? -5.386 -3.489 -0.410 1.00 90.88 110 LEU A C 1
ATOM 874 O O . LEU A 1 110 ? -6.052 -3.076 0.537 1.00 90.88 110 LEU A O 1
ATOM 878 N N . LYS A 1 111 ? -5.559 -3.025 -1.653 1.00 92.69 111 LYS A N 1
ATOM 879 C CA . LYS A 1 111 ? -6.515 -1.969 -2.027 1.00 92.69 111 LYS A CA 1
ATOM 880 C C . LYS A 1 111 ? -7.933 -2.247 -1.520 1.00 92.69 111 LYS A C 1
ATOM 882 O O . LYS A 1 111 ? -8.561 -1.362 -0.935 1.00 92.69 111 LYS A O 1
ATOM 887 N N . ASP A 1 112 ? -8.431 -3.465 -1.697 1.00 89.56 112 ASP A N 1
ATOM 888 C CA . ASP A 1 112 ? -9.797 -3.818 -1.303 1.00 89.56 112 ASP A CA 1
ATOM 889 C C . ASP A 1 112 ? -9.982 -3.899 0.216 1.00 89.56 112 ASP A C 1
ATOM 891 O O . ASP A 1 112 ? -11.070 -3.618 0.729 1.00 89.56 112 ASP A O 1
ATOM 895 N N . PHE A 1 113 ? -8.933 -4.234 0.967 1.00 89.56 113 PHE A N 1
ATOM 896 C CA . PHE A 1 113 ? -8.984 -4.192 2.431 1.00 89.56 113 PHE A CA 1
ATOM 897 C C . PHE A 1 113 ? -8.872 -2.774 2.974 1.00 89.56 113 PHE A C 1
ATOM 899 O O . PHE A 1 113 ? -9.611 -2.411 3.886 1.00 89.56 113 PHE A O 1
ATOM 906 N N . ILE A 1 114 ? -8.022 -1.937 2.379 1.00 94.75 114 ILE A N 1
ATOM 907 C CA . ILE A 1 114 ? -7.892 -0.537 2.790 1.00 94.75 114 ILE A CA 1
ATOM 908 C C . ILE A 1 114 ? -9.193 0.235 2.565 1.00 94.75 114 ILE A C 1
ATOM 910 O O . ILE A 1 114 ? -9.550 1.070 3.391 1.00 94.75 114 ILE A O 1
ATOM 914 N N . ARG A 1 115 ? -9.956 -0.074 1.508 1.00 93.81 115 ARG A N 1
ATOM 915 C CA . ARG A 1 115 ? -11.307 0.486 1.319 1.00 93.81 115 ARG A CA 1
ATOM 916 C C . ARG A 1 115 ? -12.238 0.153 2.487 1.00 93.81 115 ARG A C 1
ATOM 918 O O . ARG A 1 115 ? -12.925 1.039 2.990 1.00 93.81 115 ARG A O 1
ATOM 925 N N . ARG A 1 116 ? -12.236 -1.103 2.942 1.00 90.56 116 ARG A N 1
ATOM 926 C CA . ARG A 1 116 ? -13.045 -1.561 4.085 1.00 90.56 116 ARG A CA 1
ATOM 927 C C . ARG A 1 116 ? -12.594 -0.929 5.402 1.00 90.56 116 ARG A C 1
ATOM 929 O O . ARG A 1 116 ? -13.434 -0.485 6.183 1.00 90.56 116 ARG A O 1
ATOM 936 N N . LEU A 1 117 ? -11.283 -0.824 5.616 1.00 92.19 117 LEU A N 1
ATOM 937 C CA . LEU A 1 117 ? -10.717 -0.144 6.779 1.00 92.19 117 LEU A CA 1
ATOM 938 C C . LEU A 1 117 ? -11.076 1.341 6.792 1.00 92.19 117 LEU A C 1
ATOM 940 O O . LEU A 1 117 ? -11.578 1.828 7.797 1.00 92.19 117 LEU A O 1
ATOM 944 N N . GLY A 1 118 ? -10.913 2.042 5.670 1.00 93.12 118 GLY A N 1
ATOM 945 C CA . GLY A 1 118 ? -11.294 3.449 5.551 1.00 93.12 118 GLY A CA 1
ATOM 946 C C . GLY A 1 118 ? -12.775 3.679 5.859 1.00 93.12 118 GLY A C 1
ATOM 947 O O . GLY A 1 118 ? -13.103 4.595 6.606 1.00 93.12 118 GLY A O 1
ATOM 948 N N . ALA A 1 119 ? -13.661 2.809 5.363 1.00 91.44 119 ALA A N 1
ATOM 949 C CA . ALA A 1 119 ? -15.090 2.867 5.674 1.00 91.44 119 ALA A CA 1
ATOM 950 C C . ALA A 1 119 ? -15.394 2.598 7.158 1.00 91.44 119 ALA A C 1
ATOM 952 O O . ALA A 1 119 ? -16.324 3.185 7.702 1.00 91.44 119 ALA A O 1
ATOM 953 N N . THR A 1 120 ? -14.618 1.730 7.812 1.00 90.44 120 THR A N 1
ATOM 954 C CA . THR A 1 120 ? -14.746 1.435 9.249 1.00 90.44 120 THR A CA 1
ATOM 955 C C . THR A 1 120 ? -14.286 2.621 10.093 1.00 90.44 120 THR A C 1
ATOM 957 O O . THR A 1 120 ? -15.003 3.045 10.989 1.00 90.44 120 THR A O 1
ATOM 960 N N . LEU A 1 121 ? -13.133 3.208 9.761 1.00 90.62 121 LEU A N 1
ATOM 961 C CA . LEU A 1 121 ? -12.548 4.349 10.474 1.00 90.62 12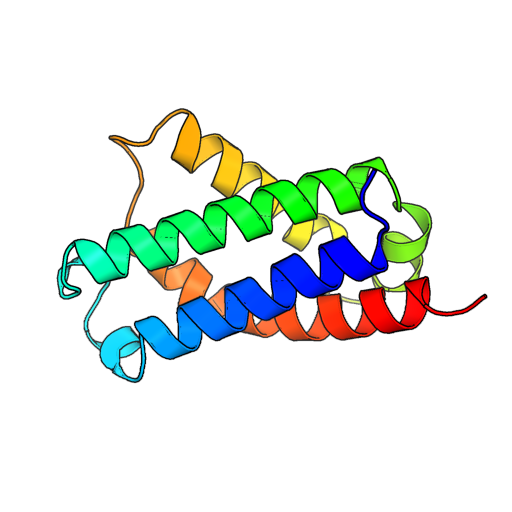1 LEU A CA 1
ATOM 962 C C . LEU A 1 121 ? -13.298 5.671 10.250 1.00 90.62 121 LEU A C 1
ATOM 964 O O . LEU A 1 121 ? -13.086 6.620 10.996 1.00 90.62 121 LEU A O 1
ATOM 968 N N . ALA A 1 122 ? -14.125 5.759 9.206 1.00 90.44 122 ALA A N 1
ATOM 969 C CA . ALA A 1 122 ? -14.967 6.922 8.932 1.00 90.44 122 ALA A CA 1
ATOM 970 C C . ALA A 1 122 ? -16.298 6.902 9.704 1.00 90.44 122 ALA A C 1
ATOM 972 O O . ALA A 1 122 ? -17.038 7.885 9.651 1.00 90.44 122 ALA A O 1
ATOM 973 N N . ARG A 1 123 ? -16.632 5.793 10.380 1.00 83.25 123 ARG A N 1
ATOM 974 C CA . ARG A 1 123 ? -17.814 5.733 11.245 1.00 83.25 123 ARG A CA 1
ATOM 975 C C . ARG A 1 123 ? -17.535 6.519 12.537 1.00 83.25 123 ARG A C 1
ATOM 977 O O . ARG A 1 123 ? -16.429 6.391 13.061 1.00 83.25 123 ARG A O 1
ATOM 984 N N . PRO A 1 124 ? -18.488 7.351 12.991 1.00 62.16 124 PRO A N 1
ATOM 985 C CA . PRO A 1 124 ? -18.351 8.146 14.209 1.00 62.16 124 PRO A CA 1
ATOM 986 C C . PRO A 1 124 ? -18.317 7.290 15.477 1.00 62.16 124 PRO A C 1
ATOM 988 O O . PRO A 1 124 ? -18.898 6.179 15.458 1.00 62.16 124 PRO A O 1
#

InterPro domains:
  IPR008201 Ribonuclease HepT-like [PF01934] (34-116)
  IPR037038 tRNA nuclease HepT-like superfamily [G3DSA:1.20.120.580] (68-123)

Organism: NCBI:txid101571